Protein AF-A0A7V0MYC6-F1 (afdb_monomer)

Secondary structure (DSSP, 8-state):
-EEEETTEESSSPPPTT-BHHHHHHHHHHHHHHTTEEEEEEEETTEEGGGS-HHHHTTSBGGG-SEEEEEEEEHHHHHHHHHHHHHHHHHHHHHHHHHHHHHHHTT-HHHHHHHHHHHH-

Foldseek 3Di:
DWEAEQNDTDPDDFDQADFQQVVVVVVQVVQVVVQKHWPFKDFPNHTPVVDPCVVRRRDTPNVGDYMYTYIDRPVVVVVVVVVVVVVCPVVVVVLVVVLVVCVVVVNNVVSVVSVVVVVD

Nearest PDB structures (foldseek):
  4g11-assembly1_A  TM=5.047E-01  e=1.257E+00  Homo sapiens
  1v6e-assembly1_A  TM=5.027E-01  e=1.869E+00  Mus musculus
  7b7j-assembly1_A  TM=3.152E-01  e=2.107E-01  Mycobacterium xenopi

pLDDT: mean 89.26, std 6.23, range [66.06, 96.94]

InterPro domains:
  IPR059601 TP0873-like, N-terminal domain [PF27299] (1-72)

Solvent-accessible surface area (backbone atoms only — not comparable to full-atom values): 6691 Å² total; per-residue (Å²): 86,48,39,29,51,76,86,42,67,71,83,58,83,74,58,68,84,40,28,40,48,57,51,50,54,53,48,51,52,56,38,45,78,69,57,32,43,82,77,46,50,26,51,74,85,38,52,52,88,80,47,64,59,85,70,54,31,75,35,46,35,59,81,42,68,38,40,40,38,35,66,44,44,60,66,58,53,53,48,53,53,51,52,52,50,61,62,47,49,60,54,52,51,54,55,50,51,54,34,51,52,29,43,77,72,67,40,51,71,60,20,52,58,51,50,51,67,74,76,108

Mean predicted aligned error: 8.17 Å

Sequence (120 aa):
MKIVIDGFEDLVIAEEDETLRQLLVQLDKWIRENNRIIVQIKLEGRSLSELDEKVVFDRKVGEFKTLELFTANLWQWAIDSLEEIKVYLPEIAKKMEQVSLLIQQGDSKKAFSLLDRYIG

Structure (mmCIF, N/CA/C/O backbone):
data_AF-A0A7V0MYC6-F1
#
_entry.id   AF-A0A7V0MYC6-F1
#
loop_
_atom_site.group_PDB
_atom_site.id
_atom_site.type_symbol
_atom_site.label_atom_id
_atom_site.label_alt_id
_atom_site.label_comp_id
_atom_site.label_asym_id
_atom_site.label_entity_id
_atom_site.label_seq_id
_atom_site.pdbx_PDB_ins_code
_atom_site.Cartn_x
_atom_site.Cartn_y
_atom_site.Cartn_z
_atom_site.occupancy
_atom_site.B_iso_or_equiv
_atom_site.auth_seq_id
_atom_site.auth_comp_id
_atom_site.auth_asym_id
_atom_site.auth_atom_id
_atom_site.pdbx_PDB_model_num
ATOM 1 N N . MET A 1 1 ? -18.419 -0.243 17.781 1.00 87.38 1 MET A N 1
ATOM 2 C CA . MET A 1 1 ? -18.052 0.077 16.383 1.00 87.38 1 MET A CA 1
ATOM 3 C C . MET A 1 1 ? -17.544 -1.180 15.693 1.00 87.38 1 MET A C 1
ATOM 5 O O . MET A 1 1 ? -16.881 -1.967 16.351 1.00 87.38 1 MET A O 1
ATOM 9 N N . LYS A 1 2 ? -17.831 -1.369 14.401 1.00 88.44 2 LYS A N 1
ATOM 10 C CA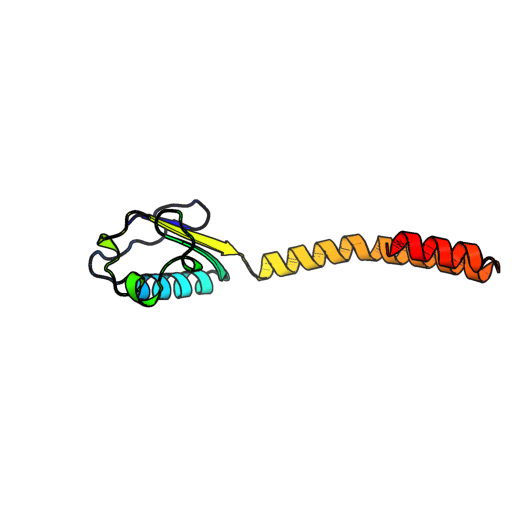 . LYS A 1 2 ? -17.280 -2.460 13.583 1.00 88.44 2 LYS A CA 1
ATOM 11 C C . LYS A 1 2 ? -15.944 -2.044 12.959 1.00 88.44 2 LYS A C 1
ATOM 13 O O . LYS A 1 2 ? -15.896 -1.003 12.304 1.00 88.44 2 LYS A O 1
ATOM 18 N N . ILE A 1 3 ? -14.895 -2.845 13.142 1.00 90.19 3 ILE A N 1
ATOM 19 C CA . ILE A 1 3 ? -13.573 -2.622 12.536 1.00 90.19 3 ILE A CA 1
ATOM 20 C C . ILE A 1 3 ? -13.364 -3.647 11.423 1.00 90.19 3 ILE A C 1
ATOM 22 O O . ILE A 1 3 ? -13.503 -4.848 11.647 1.00 90.19 3 ILE A O 1
ATOM 26 N N . VAL A 1 4 ? -13.037 -3.163 10.228 1.00 90.50 4 VAL A N 1
ATOM 27 C CA . VAL A 1 4 ? -12.769 -3.984 9.044 1.00 90.50 4 VAL A CA 1
ATOM 28 C C . VAL A 1 4 ? -11.343 -3.717 8.582 1.00 90.50 4 VAL A C 1
ATOM 30 O O . VAL A 1 4 ? -11.000 -2.570 8.314 1.00 90.50 4 VAL A O 1
ATOM 33 N N . ILE A 1 5 ? -10.511 -4.749 8.468 1.00 90.94 5 ILE A N 1
ATOM 34 C CA . ILE A 1 5 ? -9.135 -4.640 7.963 1.00 90.94 5 ILE A CA 1
ATOM 35 C C . ILE A 1 5 ? -9.025 -5.509 6.713 1.00 90.94 5 ILE A C 1
ATOM 37 O O . ILE A 1 5 ? -9.204 -6.721 6.785 1.00 90.94 5 ILE A O 1
ATOM 41 N N . ASP A 1 6 ? -8.775 -4.894 5.556 1.00 89.50 6 ASP A N 1
ATOM 42 C CA . ASP A 1 6 ? -8.671 -5.575 4.252 1.00 89.50 6 ASP A CA 1
ATOM 43 C C . ASP A 1 6 ? -9.872 -6.479 3.911 1.00 89.50 6 ASP A C 1
ATOM 45 O O . ASP A 1 6 ? -9.730 -7.530 3.287 1.00 89.50 6 ASP A O 1
ATOM 49 N N . GLY A 1 7 ? -11.070 -6.077 4.344 1.00 86.56 7 GLY A N 1
ATOM 50 C CA . GLY A 1 7 ? -12.310 -6.835 4.152 1.00 86.56 7 GLY A CA 1
ATOM 51 C C . GLY A 1 7 ? -12.586 -7.908 5.212 1.00 86.56 7 GLY A C 1
ATOM 52 O O . GLY A 1 7 ? -13.648 -8.523 5.170 1.00 86.56 7 GLY A O 1
ATOM 53 N N . PHE A 1 8 ? -11.683 -8.114 6.175 1.00 85.94 8 PHE A N 1
ATOM 54 C CA . PHE A 1 8 ? -11.895 -9.010 7.311 1.00 85.94 8 PHE A CA 1
ATOM 55 C C . PHE A 1 8 ? -12.431 -8.247 8.521 1.00 85.94 8 PHE A C 1
ATOM 57 O O . PHE A 1 8 ? -11.908 -7.197 8.894 1.00 85.94 8 PHE A O 1
ATOM 64 N N . GLU A 1 9 ? -13.478 -8.787 9.132 1.00 84.50 9 GLU A N 1
ATOM 65 C CA . GLU A 1 9 ? -14.176 -8.188 10.271 1.00 84.50 9 GLU A CA 1
ATOM 66 C C . GLU A 1 9 ? -13.638 -8.738 11.600 1.00 84.50 9 GLU A C 1
ATOM 68 O O . GLU A 1 9 ? -13.078 -9.833 11.642 1.00 84.50 9 GLU A O 1
ATOM 73 N N . ASP A 1 10 ? -13.820 -7.973 12.680 1.00 69.00 10 ASP A N 1
ATOM 74 C CA . ASP A 1 10 ? -13.628 -8.405 14.076 1.00 69.00 10 ASP A CA 1
ATOM 75 C C . ASP A 1 10 ? -12.212 -8.885 14.449 1.00 69.00 10 ASP A C 1
ATOM 77 O O . ASP A 1 10 ? -12.012 -9.588 15.439 1.00 69.00 10 ASP A O 1
ATOM 81 N N . LEU A 1 11 ? -11.194 -8.463 13.693 1.00 70.88 11 LEU A N 1
ATOM 82 C CA . LEU A 1 11 ? -9.788 -8.736 14.021 1.00 70.88 11 LEU A CA 1
ATOM 83 C C . LEU A 1 11 ? -9.300 -7.958 15.253 1.00 70.88 11 LEU A C 1
ATOM 85 O O . LEU A 1 11 ? -8.362 -8.384 15.923 1.00 70.88 11 LEU A O 1
ATOM 89 N N . VAL A 1 12 ? -9.935 -6.821 15.544 1.00 75.88 12 VAL A N 1
ATOM 90 C CA . VAL A 1 12 ? -9.665 -5.968 16.705 1.00 75.88 12 VAL A CA 1
ATOM 91 C C . VAL A 1 12 ? -11.004 -5.497 17.263 1.00 75.88 12 VAL A C 1
ATOM 93 O O . VAL A 1 12 ? -11.879 -5.079 16.505 1.00 75.88 12 VAL A O 1
ATOM 96 N N . ILE A 1 13 ? -11.165 -5.578 18.583 1.00 78.25 13 ILE A N 1
ATOM 97 C CA . ILE A 1 13 ? -12.373 -5.142 19.289 1.00 78.25 13 ILE A CA 1
ATOM 98 C C . ILE A 1 13 ? -12.072 -3.792 19.933 1.00 78.25 13 ILE A C 1
ATOM 100 O O . ILE A 1 13 ? -11.100 -3.674 20.672 1.00 78.25 13 ILE A O 1
ATOM 104 N N . ALA A 1 14 ? -12.910 -2.799 19.642 1.00 78.81 14 ALA A N 1
ATOM 105 C CA . ALA A 1 14 ? -12.820 -1.484 20.261 1.00 78.81 14 ALA A CA 1
ATOM 106 C C . ALA A 1 14 ? -13.475 -1.486 21.650 1.00 78.81 14 ALA A C 1
ATOM 108 O O . ALA A 1 14 ? -14.569 -2.036 21.813 1.00 78.81 14 ALA A O 1
ATOM 109 N N . GLU A 1 15 ? -12.854 -0.833 22.627 1.00 81.88 15 GLU A N 1
ATOM 110 C CA . GLU A 1 15 ? -13.460 -0.603 23.944 1.00 81.88 15 GLU A CA 1
ATOM 111 C C . GLU A 1 15 ? -14.468 0.557 23.862 1.00 81.88 15 GLU A C 1
ATOM 113 O O . GLU A 1 15 ? -14.189 1.584 23.253 1.00 81.88 15 GLU A O 1
ATOM 118 N N . GLU A 1 16 ? -15.657 0.437 24.467 1.00 72.56 16 GLU A N 1
ATOM 119 C CA . GLU A 1 16 ? -16.743 1.424 24.272 1.00 72.56 16 GLU A CA 1
ATOM 120 C C . GLU A 1 16 ? -16.377 2.863 24.680 1.00 72.56 16 GLU A C 1
ATOM 122 O O . GLU A 1 16 ? -16.905 3.825 24.112 1.00 72.56 16 GLU A O 1
ATOM 127 N N . ASP A 1 17 ? -15.462 3.013 25.638 1.00 83.19 17 ASP A N 1
ATOM 128 C CA . ASP A 1 17 ? -15.054 4.304 26.190 1.00 83.19 17 ASP A CA 1
ATOM 129 C C . ASP A 1 17 ? -13.808 4.910 25.541 1.00 83.19 17 ASP A C 1
ATOM 131 O O . ASP A 1 17 ? -13.466 6.057 25.849 1.00 83.19 17 ASP A O 1
ATOM 135 N N . GLU A 1 18 ? -13.137 4.190 24.641 1.00 89.88 18 GLU A N 1
ATOM 136 C CA . GLU A 1 18 ? -11.938 4.718 24.002 1.00 89.88 18 GLU A CA 1
ATOM 137 C C . GLU A 1 18 ? -12.275 5.757 22.922 1.00 89.88 18 GLU A C 1
ATOM 139 O O . GLU A 1 18 ? -13.338 5.764 22.290 1.00 89.88 18 GLU A O 1
ATOM 144 N N . THR A 1 19 ? -11.343 6.677 22.706 1.00 92.62 19 THR A N 1
ATOM 145 C CA . THR A 1 19 ? -11.421 7.655 21.617 1.00 92.62 19 THR A CA 1
ATOM 146 C C . THR A 1 19 ? -10.931 7.049 20.310 1.00 92.62 19 THR A C 1
ATOM 148 O O . THR A 1 19 ? -10.077 6.158 20.305 1.00 92.62 19 THR A O 1
ATOM 151 N N . LEU A 1 20 ? -11.399 7.582 19.178 1.00 91.25 20 LEU A N 1
ATOM 152 C CA . LEU A 1 20 ? -10.910 7.152 17.866 1.00 91.25 20 LEU A CA 1
ATOM 153 C C . LEU A 1 20 ? -9.380 7.270 17.768 1.00 91.25 20 LEU A C 1
ATOM 155 O O . LEU A 1 20 ? -8.729 6.382 17.225 1.00 91.25 20 LEU A O 1
ATOM 159 N N . ARG A 1 21 ? -8.788 8.320 18.350 1.00 91.06 21 ARG A N 1
ATOM 160 C CA . ARG A 1 21 ? -7.331 8.493 18.425 1.00 91.06 21 ARG A CA 1
ATOM 161 C C . ARG A 1 21 ? -6.635 7.313 19.101 1.00 91.06 21 ARG A C 1
ATOM 163 O O . ARG A 1 21 ? -5.627 6.834 18.587 1.00 91.06 21 ARG A O 1
ATOM 170 N N . GLN A 1 22 ? -7.134 6.878 20.257 1.00 91.38 22 GLN A N 1
ATOM 171 C CA . GLN A 1 22 ? -6.539 5.774 21.015 1.00 91.38 22 GLN A CA 1
ATOM 172 C C . GLN A 1 22 ? -6.616 4.471 20.226 1.00 91.38 22 GLN A C 1
ATOM 174 O O . GLN A 1 22 ? -5.599 3.790 20.085 1.00 91.38 22 GLN A O 1
ATOM 179 N N . LEU A 1 23 ? -7.776 4.193 19.633 1.00 91.75 23 LEU A N 1
ATOM 180 C CA . LEU A 1 23 ? -7.959 3.023 18.790 1.00 91.75 23 LEU A CA 1
ATOM 181 C C . LEU A 1 23 ? -7.012 3.035 17.581 1.00 91.75 23 LEU A C 1
ATOM 183 O O . LEU A 1 23 ? -6.375 2.028 17.284 1.00 91.75 23 LEU A O 1
ATOM 187 N N . LEU A 1 24 ? -6.867 4.172 16.894 1.00 91.00 24 LEU A N 1
ATOM 188 C CA . LEU A 1 24 ? -5.962 4.288 15.745 1.00 91.00 24 LEU A CA 1
ATOM 189 C C . LEU A 1 24 ? -4.500 4.019 16.122 1.00 91.00 24 LEU A C 1
ATOM 191 O O . LEU A 1 24 ? -3.781 3.388 15.352 1.00 91.00 24 LEU A O 1
ATOM 195 N N . VAL A 1 25 ? -4.064 4.441 17.312 1.00 90.94 25 VAL A N 1
ATOM 196 C CA . VAL A 1 25 ? -2.717 4.135 17.823 1.00 90.94 25 VAL A CA 1
ATOM 197 C C . VAL A 1 25 ? -2.553 2.637 18.103 1.00 90.94 25 VAL A C 1
ATOM 199 O O . VAL A 1 25 ? -1.513 2.065 17.775 1.00 90.94 25 VAL A O 1
ATOM 202 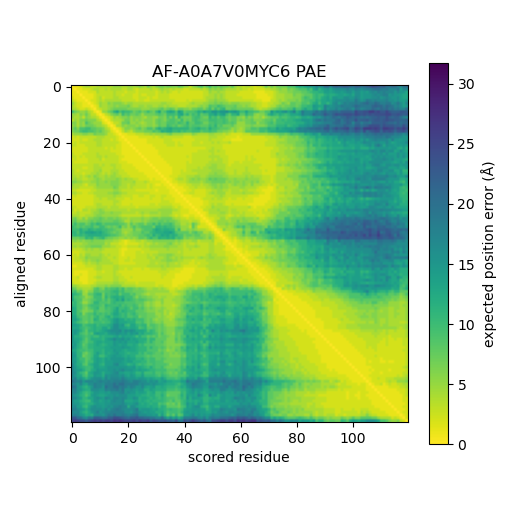N N . GLN A 1 26 ? -3.565 1.983 18.679 1.00 90.12 26 GLN A N 1
ATOM 203 C CA . GLN A 1 26 ? -3.539 0.533 18.904 1.00 90.12 26 GLN A CA 1
ATOM 204 C C . GLN A 1 26 ? -3.497 -0.243 17.581 1.00 90.12 26 GLN A C 1
ATOM 206 O O . GLN A 1 26 ? -2.700 -1.172 17.434 1.00 90.12 26 GLN A O 1
ATOM 211 N N . LEU A 1 27 ? -4.308 0.174 16.605 1.00 91.06 27 LEU A N 1
ATOM 212 C CA . LEU A 1 27 ? -4.343 -0.416 15.271 1.00 91.06 27 LEU A CA 1
ATOM 213 C C . LEU A 1 27 ? -3.013 -0.231 14.538 1.00 91.06 27 LEU A C 1
ATOM 215 O O . LEU A 1 27 ? -2.506 -1.198 13.981 1.00 91.06 27 LEU A O 1
ATOM 219 N N . ASP A 1 28 ? -2.406 0.960 14.578 1.00 89.94 28 ASP A N 1
ATOM 220 C CA . ASP A 1 28 ? -1.085 1.192 13.975 1.00 89.94 28 ASP A CA 1
ATOM 221 C C . ASP A 1 28 ? -0.027 0.261 14.582 1.00 89.94 28 ASP A C 1
ATOM 223 O O . ASP A 1 28 ? 0.743 -0.363 13.849 1.00 89.94 28 ASP A O 1
ATOM 227 N N . LYS A 1 29 ? -0.036 0.080 15.910 1.00 90.19 29 LYS A N 1
ATOM 228 C CA . LYS A 1 29 ? 0.872 -0.853 16.584 1.00 90.19 29 LYS A CA 1
ATOM 229 C C . LYS A 1 29 ? 0.664 -2.294 16.108 1.00 90.19 29 LYS A C 1
ATOM 231 O O . LYS A 1 29 ? 1.628 -2.932 15.688 1.00 90.19 29 LYS A O 1
ATOM 236 N N . TRP A 1 30 ? -0.575 -2.786 16.128 1.00 89.19 30 TRP A N 1
ATOM 237 C CA . TRP A 1 30 ? -0.896 -4.151 15.699 1.00 89.19 30 TRP A CA 1
ATOM 238 C C . TRP A 1 30 ? -0.534 -4.389 14.223 1.00 89.19 30 TRP A C 1
ATOM 240 O O . TRP A 1 30 ? 0.050 -5.414 13.872 1.00 89.19 30 TRP A O 1
ATOM 250 N N . ILE A 1 31 ? -0.809 -3.419 13.348 1.00 89.81 31 ILE A N 1
ATOM 251 C CA . ILE A 1 31 ? -0.504 -3.498 11.912 1.00 89.81 31 ILE A CA 1
ATOM 252 C C . ILE A 1 31 ? 1.011 -3.547 11.674 1.00 89.81 31 ILE A C 1
ATOM 254 O O . ILE A 1 31 ? 1.484 -4.371 10.884 1.00 89.81 31 ILE A O 1
ATOM 258 N N . ARG A 1 32 ? 1.790 -2.730 12.394 1.00 87.06 32 ARG A N 1
ATOM 259 C CA . ARG A 1 32 ? 3.259 -2.743 12.318 1.00 87.06 32 ARG A CA 1
ATOM 260 C C . ARG A 1 32 ? 3.865 -4.045 12.827 1.00 87.06 32 ARG A C 1
ATOM 262 O O . ARG A 1 32 ? 4.787 -4.554 12.196 1.00 87.06 32 ARG A O 1
ATOM 269 N N . GLU A 1 33 ? 3.342 -4.604 13.919 1.00 88.25 33 GLU A N 1
ATOM 270 C CA . GLU A 1 33 ? 3.772 -5.911 14.448 1.00 88.25 33 GLU A CA 1
ATOM 271 C C . GLU A 1 33 ? 3.564 -7.045 13.428 1.00 88.25 33 GLU A C 1
ATOM 273 O O . GLU A 1 33 ? 4.313 -8.020 13.420 1.00 88.25 33 GLU A O 1
ATOM 278 N N . ASN A 1 34 ? 2.614 -6.879 12.504 1.00 84.88 34 ASN A N 1
ATOM 279 C CA . ASN A 1 34 ? 2.355 -7.801 11.400 1.00 84.88 34 ASN A CA 1
ATOM 280 C C . ASN A 1 34 ? 3.106 -7.448 10.095 1.00 84.88 34 ASN A C 1
ATOM 282 O O . ASN A 1 34 ? 2.799 -8.011 9.045 1.00 84.88 34 ASN A O 1
ATOM 286 N N . ASN A 1 35 ? 4.101 -6.548 10.133 1.00 84.62 35 ASN A N 1
ATOM 287 C CA . ASN A 1 35 ? 4.872 -6.067 8.970 1.00 84.62 35 ASN A CA 1
ATOM 288 C C . ASN A 1 35 ? 4.016 -5.437 7.857 1.00 84.62 35 ASN A C 1
ATOM 290 O O . ASN A 1 35 ? 4.318 -5.554 6.664 1.00 84.62 35 ASN A O 1
ATOM 294 N N . ARG A 1 36 ? 2.938 -4.757 8.243 1.00 88.88 36 ARG A N 1
ATOM 295 C CA . ARG A 1 36 ? 2.043 -4.051 7.325 1.00 88.88 36 ARG A CA 1
ATOM 296 C C . ARG A 1 36 ? 2.068 -2.553 7.616 1.00 88.88 36 ARG A C 1
ATOM 298 O O . ARG A 1 36 ? 2.558 -2.112 8.655 1.00 88.88 36 ARG A O 1
ATOM 305 N N . ILE A 1 37 ? 1.552 -1.765 6.682 1.00 88.00 37 ILE A N 1
ATOM 306 C CA . ILE A 1 37 ? 1.314 -0.328 6.841 1.00 88.00 37 ILE A CA 1
ATOM 307 C C . ILE A 1 37 ? -0.122 0.006 6.474 1.00 88.00 37 ILE A C 1
ATOM 309 O O . ILE A 1 37 ? -0.686 -0.616 5.576 1.00 88.00 37 ILE A O 1
ATOM 313 N N . ILE A 1 38 ? -0.704 1.002 7.137 1.00 89.50 38 ILE A N 1
ATOM 314 C CA . ILE A 1 38 ? -2.006 1.547 6.755 1.00 89.50 38 ILE A CA 1
ATOM 315 C C . ILE A 1 38 ? -1.816 2.435 5.522 1.00 89.50 38 ILE A C 1
ATOM 317 O O . ILE A 1 38 ? -1.044 3.390 5.555 1.00 89.50 38 ILE A O 1
ATOM 321 N N . VAL A 1 39 ? -2.529 2.126 4.444 1.00 90.25 39 VAL A N 1
ATOM 322 C CA . VAL A 1 39 ? -2.532 2.904 3.195 1.00 90.25 39 VAL A CA 1
ATOM 323 C C . VAL A 1 39 ? -3.737 3.837 3.149 1.00 90.25 39 VAL A C 1
ATOM 325 O O . VAL A 1 39 ? -3.641 4.962 2.666 1.00 90.25 39 VAL A O 1
ATOM 328 N N . GLN A 1 40 ? -4.878 3.383 3.669 1.00 91.00 40 GLN A N 1
ATOM 329 C CA . GLN A 1 40 ? -6.100 4.173 3.712 1.00 91.00 40 GLN A CA 1
ATOM 330 C C . GLN A 1 40 ? -6.926 3.817 4.945 1.00 91.00 40 GLN A C 1
ATOM 332 O O . GLN A 1 40 ? -7.013 2.653 5.335 1.00 91.00 40 GLN A O 1
ATOM 337 N N . ILE A 1 41 ? -7.566 4.831 5.524 1.00 92.56 41 ILE A N 1
ATOM 338 C CA . ILE A 1 41 ? -8.545 4.681 6.599 1.00 92.56 41 ILE A CA 1
ATOM 339 C C . ILE A 1 41 ? -9.840 5.330 6.131 1.00 92.56 41 ILE A C 1
ATOM 341 O O . ILE A 1 41 ? -9.828 6.482 5.684 1.00 92.56 41 ILE A O 1
ATOM 345 N N . LYS A 1 42 ? -10.951 4.605 6.249 1.00 93.50 42 LYS A N 1
ATOM 346 C CA . LYS A 1 42 ? -12.289 5.144 6.028 1.00 93.50 42 LYS A CA 1
ATOM 347 C C . LYS A 1 42 ? -13.121 5.037 7.292 1.00 93.50 42 LYS A C 1
ATOM 349 O O . LYS A 1 42 ? -13.197 3.978 7.905 1.00 93.50 42 LYS A O 1
ATOM 354 N N . LEU A 1 43 ? -13.775 6.129 7.656 1.00 93.06 43 LEU A N 1
ATOM 355 C CA . LEU A 1 43 ? -14.737 6.176 8.746 1.00 93.06 43 LEU A CA 1
ATOM 356 C C . LEU A 1 43 ? -16.120 6.394 8.139 1.00 93.06 43 LEU A C 1
ATOM 358 O O . LEU A 1 43 ? -16.339 7.370 7.422 1.00 93.06 43 LEU A O 1
ATOM 362 N N . GLU A 1 44 ? -17.031 5.450 8.369 1.00 91.75 44 GLU A N 1
ATOM 363 C CA . GLU A 1 44 ? -18.382 5.455 7.787 1.00 91.75 44 GLU A CA 1
ATOM 364 C C . GLU A 1 44 ? -18.383 5.650 6.253 1.00 91.75 44 GLU A C 1
ATOM 366 O O . GLU A 1 44 ? -19.213 6.362 5.685 1.00 91.75 44 GLU A O 1
ATOM 371 N N . GLY A 1 45 ? -17.413 5.024 5.576 1.00 90.00 45 GLY A N 1
ATOM 372 C CA . GLY A 1 45 ? -17.247 5.067 4.122 1.00 90.00 45 GLY A CA 1
ATOM 373 C C . GLY A 1 45 ? -16.543 6.315 3.569 1.00 90.00 45 GLY A C 1
ATOM 374 O O . GLY A 1 45 ? -16.302 6.371 2.363 1.00 90.00 45 GLY A O 1
ATOM 375 N N . ARG A 1 46 ? -16.176 7.296 4.406 1.00 90.31 46 ARG A N 1
ATOM 376 C CA . ARG A 1 46 ? -15.444 8.512 3.992 1.00 90.31 46 ARG A CA 1
ATOM 377 C C . ARG A 1 46 ? -13.975 8.433 4.362 1.00 90.31 46 ARG A C 1
ATOM 379 O O . ARG A 1 46 ? -13.648 7.901 5.420 1.00 90.31 46 ARG A O 1
ATOM 386 N N . SER A 1 47 ? -13.095 8.979 3.522 1.00 88.81 47 SER A N 1
ATOM 387 C CA . SER A 1 47 ? -11.663 8.998 3.839 1.00 88.81 47 SER A CA 1
ATOM 388 C C . SER A 1 47 ? -11.416 9.865 5.069 1.00 88.81 47 SER A C 1
ATOM 390 O O . SER A 1 47 ? -11.969 10.957 5.181 1.00 88.81 47 SER A O 1
ATOM 392 N N . LEU A 1 48 ? -10.556 9.413 5.982 1.00 84.81 48 LEU A N 1
ATOM 393 C CA . LEU A 1 48 ? -10.226 10.182 7.187 1.00 84.81 48 LEU A CA 1
ATOM 394 C C . LEU A 1 48 ? -9.649 11.570 6.848 1.00 84.81 48 LEU A C 1
ATOM 396 O O . LEU A 1 48 ? -9.934 12.537 7.543 1.00 84.81 48 LEU A O 1
ATOM 400 N N . SER A 1 49 ? -8.920 11.673 5.732 1.00 80.19 49 SER A N 1
ATOM 401 C CA . SER A 1 49 ? -8.361 12.923 5.194 1.00 80.19 49 SER A CA 1
ATOM 402 C C . SER A 1 49 ? -9.413 13.955 4.769 1.00 80.19 49 SER A C 1
ATOM 404 O O . SER A 1 49 ? -9.090 15.123 4.580 1.00 80.19 49 SER A O 1
ATOM 406 N N . GLU A 1 50 ? -10.654 13.523 4.540 1.00 79.94 50 GLU A N 1
ATOM 407 C CA . GLU A 1 50 ? -11.783 14.387 4.166 1.00 79.94 50 GLU A CA 1
ATOM 408 C C . GLU A 1 50 ? -12.552 14.888 5.397 1.00 79.94 50 GLU A C 1
ATOM 410 O O . GLU A 1 50 ? -13.454 15.719 5.276 1.00 79.94 50 GLU A O 1
ATOM 415 N N . LEU A 1 51 ? -12.228 14.362 6.578 1.00 80.69 51 LEU A N 1
ATOM 416 C CA . LEU A 1 51 ? -12.858 14.710 7.840 1.00 80.69 51 LEU A CA 1
ATOM 417 C C . LEU A 1 51 ? -11.995 15.721 8.599 1.00 80.69 51 LEU A C 1
ATOM 419 O O . LEU A 1 51 ? -10.772 15.737 8.484 1.00 80.69 51 LEU A O 1
ATOM 423 N N . ASP A 1 52 ? -12.634 16.560 9.415 1.00 78.44 52 ASP A N 1
ATOM 424 C CA . ASP A 1 52 ? -11.905 17.440 10.329 1.00 78.44 52 ASP A CA 1
ATOM 425 C C . ASP A 1 52 ? -11.294 16.600 11.460 1.00 78.44 52 ASP A C 1
ATOM 427 O O . ASP A 1 52 ? -11.958 16.252 12.441 1.00 78.44 52 ASP A O 1
ATOM 431 N N . GLU A 1 53 ? -10.019 16.243 11.300 1.00 76.31 53 GLU A N 1
ATOM 432 C CA . GLU A 1 53 ? -9.274 15.381 12.221 1.00 76.31 53 GLU A CA 1
ATOM 433 C C . GLU A 1 53 ? -9.360 15.853 13.678 1.00 76.31 53 GLU A C 1
ATOM 435 O O . GLU A 1 53 ? -9.473 15.033 14.591 1.00 76.31 53 GLU A O 1
ATOM 440 N N . LYS A 1 54 ? -9.366 17.174 13.913 1.00 74.50 54 LYS A N 1
ATOM 441 C CA . LYS A 1 54 ? -9.425 17.741 15.271 1.00 74.50 54 LYS A CA 1
ATOM 442 C C . LYS A 1 54 ? -10.762 17.483 15.950 1.00 74.50 54 LYS A C 1
ATOM 444 O O . LYS A 1 54 ? -10.815 17.390 17.169 1.00 74.50 54 LYS A O 1
ATOM 449 N N . VAL A 1 55 ? -11.831 17.383 15.170 1.00 79.94 55 VAL A N 1
ATOM 450 C CA . VAL A 1 55 ? -13.187 17.168 15.681 1.00 79.94 55 VAL A CA 1
ATOM 451 C C . VAL A 1 55 ? -13.492 15.680 15.810 1.00 79.94 55 VAL A C 1
ATOM 453 O O . VAL A 1 55 ? -14.238 15.280 16.697 1.00 79.94 55 VAL A O 1
ATOM 456 N N . VAL A 1 56 ? -12.932 14.845 14.934 1.00 87.56 56 VAL A N 1
ATOM 457 C CA . VAL A 1 56 ? -13.295 13.425 14.849 1.00 87.56 56 VAL A CA 1
ATOM 458 C C . VAL A 1 56 ? -12.448 12.544 15.770 1.00 87.56 56 VAL A C 1
ATOM 460 O O . VAL A 1 56 ? -12.970 11.580 16.324 1.00 87.56 56 VAL A O 1
ATOM 463 N N . PHE A 1 57 ? -11.169 12.865 15.983 1.00 88.31 57 PHE A N 1
ATOM 464 C CA . PHE A 1 57 ? -10.246 11.965 16.693 1.00 88.31 57 PHE A CA 1
ATOM 465 C C . PHE A 1 57 ? -10.520 11.845 18.191 1.00 88.31 57 PHE A C 1
ATOM 467 O O . PHE A 1 57 ? -10.249 10.797 18.775 1.00 88.31 57 PHE A O 1
ATOM 474 N N . ASP A 1 58 ? -11.076 12.890 18.798 1.00 90.06 58 ASP A N 1
ATOM 475 C CA . ASP A 1 58 ? -11.318 12.930 20.240 1.00 90.06 58 ASP A CA 1
ATOM 476 C C . ASP A 1 58 ? -12.740 12.449 20.608 1.00 90.06 58 ASP A C 1
ATOM 478 O O . ASP A 1 58 ? -13.093 12.385 21.785 1.00 90.06 58 ASP A O 1
ATOM 482 N N . ARG A 1 59 ? -13.557 12.068 19.612 1.00 90.62 59 ARG A N 1
ATOM 483 C CA . ARG A 1 59 ? -14.876 11.448 19.820 1.00 90.62 59 ARG A CA 1
ATOM 484 C C . ARG A 1 59 ? -14.735 9.982 20.215 1.00 90.62 59 ARG A C 1
ATOM 486 O O . ARG A 1 59 ? -13.769 9.313 19.830 1.00 90.62 59 ARG A O 1
ATOM 493 N N . LYS A 1 60 ? -15.717 9.473 20.963 1.00 91.88 60 LYS A N 1
ATOM 494 C CA . LYS A 1 60 ? -15.727 8.070 21.386 1.00 91.88 60 LYS A CA 1
ATOM 495 C C . LYS A 1 60 ? -15.979 7.153 20.197 1.00 91.88 60 LYS A C 1
ATOM 497 O O . LYS A 1 60 ? -16.824 7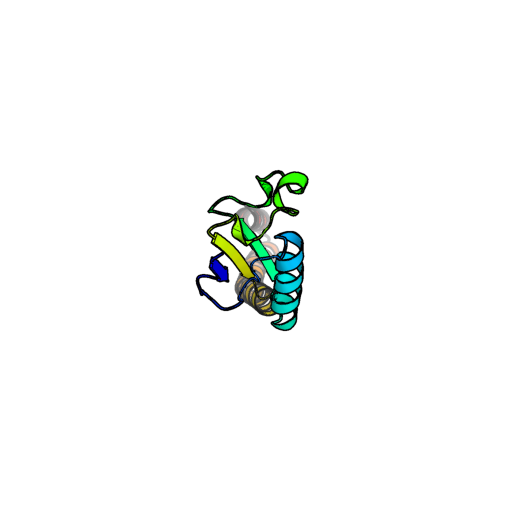.443 19.351 1.00 91.88 60 LYS A O 1
ATOM 502 N N . VAL A 1 61 ? -15.310 6.003 20.168 1.00 90.81 61 VAL A N 1
ATOM 503 C CA . VAL A 1 61 ? -15.508 4.993 19.116 1.00 90.81 61 VAL A CA 1
ATOM 504 C C . VAL A 1 61 ? -16.951 4.490 19.061 1.00 90.81 61 VAL A C 1
ATOM 506 O O . VAL A 1 61 ? -17.448 4.178 17.982 1.00 90.81 61 VAL A O 1
ATOM 509 N N . GLY A 1 62 ? -17.658 4.465 20.198 1.00 87.75 62 GLY A N 1
ATOM 510 C CA . GLY A 1 62 ? -19.071 4.084 20.277 1.00 87.75 62 GLY A CA 1
ATOM 511 C C . GLY A 1 62 ? -20.017 4.985 19.472 1.00 87.75 62 GLY A C 1
ATOM 512 O O . GLY A 1 62 ? -21.116 4.561 19.126 1.00 87.75 62 GLY A O 1
ATOM 513 N N . GLU A 1 63 ? -19.592 6.201 19.122 1.00 89.81 63 GLU A N 1
ATOM 514 C CA . GLU A 1 63 ? -20.380 7.131 18.305 1.00 89.81 63 GLU A CA 1
ATOM 515 C C . GLU A 1 63 ? -20.343 6.800 16.806 1.00 89.81 63 GLU A C 1
ATOM 517 O O . GLU A 1 63 ? -21.130 7.358 16.039 1.00 89.81 63 GLU A O 1
ATOM 522 N N . PHE A 1 64 ? -19.448 5.903 16.383 1.00 89.94 64 PHE A N 1
ATOM 523 C CA . PHE A 1 64 ? -19.251 5.537 14.986 1.00 89.94 64 PHE A CA 1
ATOM 524 C C . PHE A 1 64 ? -19.701 4.104 14.712 1.00 89.94 64 PHE A C 1
ATOM 526 O O . PHE A 1 64 ? -19.528 3.186 15.522 1.00 89.94 64 PHE A O 1
ATOM 533 N N . LYS A 1 65 ? -20.249 3.884 13.514 1.00 90.56 65 LYS A N 1
ATOM 534 C CA . LYS A 1 65 ? -20.700 2.547 13.110 1.00 90.56 65 LYS A CA 1
ATOM 535 C C . LYS A 1 65 ? -19.564 1.678 12.595 1.00 90.56 65 LYS A C 1
ATOM 537 O O . LYS A 1 65 ? -19.473 0.512 12.984 1.00 90.56 65 LYS A O 1
ATOM 542 N N . THR A 1 66 ? -18.714 2.225 11.727 1.00 91.19 66 THR A N 1
ATOM 543 C CA . THR A 1 66 ? -17.739 1.429 10.971 1.00 91.19 66 THR A CA 1
ATOM 544 C C . THR A 1 66 ? -16.439 2.185 10.736 1.00 91.19 66 THR A C 1
ATOM 546 O O . THR A 1 66 ? -16.461 3.340 10.308 1.00 91.19 66 THR A O 1
ATOM 549 N N . LEU A 1 67 ? -15.325 1.492 10.963 1.00 92.75 67 LEU A N 1
ATOM 550 C CA . LEU A 1 67 ? -13.972 1.900 10.611 1.00 92.75 67 LEU A CA 1
ATOM 551 C C . LEU A 1 67 ? -13.373 0.840 9.680 1.00 92.75 67 LEU A C 1
ATOM 553 O O . LEU A 1 67 ? -13.306 -0.332 10.041 1.00 92.75 67 LEU A O 1
ATOM 557 N N . GLU A 1 68 ? -12.938 1.249 8.495 1.00 93.69 68 GLU A N 1
ATOM 558 C CA . GLU A 1 68 ? -12.294 0.383 7.508 1.00 93.69 68 GLU A CA 1
ATOM 559 C C . GLU A 1 68 ? -10.829 0.794 7.345 1.00 93.69 68 GLU A C 1
ATOM 561 O O . GLU A 1 68 ? -10.524 1.968 7.122 1.00 93.69 68 GLU A O 1
ATOM 566 N N . LEU A 1 69 ? -9.920 -0.170 7.434 1.00 93.12 69 LEU A N 1
ATOM 567 C CA . LEU A 1 69 ? -8.492 0.007 7.218 1.00 93.12 69 LEU A CA 1
ATOM 568 C C . LEU A 1 69 ? -8.053 -0.832 6.025 1.00 93.12 69 LEU A C 1
ATOM 570 O O . LEU A 1 69 ? -8.352 -2.022 5.931 1.00 93.12 69 LEU A O 1
ATOM 574 N N . PHE A 1 70 ? -7.298 -0.202 5.137 1.00 91.31 70 PHE A N 1
ATOM 575 C CA . PHE A 1 70 ? -6.654 -0.852 4.006 1.00 91.31 70 PHE A CA 1
ATOM 576 C C . PHE A 1 70 ? -5.159 -0.842 4.259 1.00 91.31 70 PHE A C 1
ATOM 578 O O . PHE A 1 70 ? -4.579 0.221 4.511 1.00 91.31 70 PHE A O 1
ATOM 585 N N . THR A 1 71 ? -4.535 -2.012 4.211 1.00 91.69 71 THR A N 1
ATOM 586 C CA . THR A 1 71 ? -3.135 -2.177 4.579 1.00 91.69 71 THR A CA 1
ATOM 587 C C . THR A 1 71 ? -2.331 -2.877 3.494 1.00 91.69 71 THR A C 1
ATOM 589 O O . THR A 1 71 ? -2.816 -3.770 2.802 1.00 91.69 71 THR A O 1
ATOM 592 N N . ALA A 1 72 ? -1.058 -2.510 3.378 1.00 88.06 72 ALA A N 1
ATOM 593 C CA . ALA A 1 72 ? -0.114 -3.140 2.462 1.00 88.06 72 ALA A CA 1
ATOM 594 C C . ALA A 1 72 ? 1.051 -3.761 3.231 1.00 88.06 72 ALA A C 1
ATOM 596 O O . ALA A 1 72 ? 1.501 -3.221 4.242 1.00 88.06 72 ALA A O 1
ATOM 597 N N . ASN A 1 73 ? 1.562 -4.889 2.741 1.00 88.31 73 ASN A N 1
ATOM 598 C CA . ASN A 1 73 ? 2.822 -5.451 3.213 1.00 88.31 73 ASN A CA 1
ATOM 599 C C . ASN A 1 73 ? 3.965 -4.817 2.409 1.00 88.31 73 ASN A C 1
ATOM 601 O O . ASN A 1 73 ? 4.077 -5.052 1.208 1.00 88.31 73 ASN A O 1
ATOM 605 N N . LEU A 1 74 ? 4.810 -4.020 3.070 1.00 80.81 74 LEU A N 1
ATOM 606 C CA . LEU A 1 74 ? 5.914 -3.305 2.417 1.00 80.81 74 LEU A CA 1
ATOM 607 C C . LEU A 1 74 ? 6.913 -4.246 1.738 1.00 80.81 74 LEU A C 1
ATOM 609 O O . LEU A 1 74 ? 7.425 -3.920 0.670 1.00 80.81 74 LEU A O 1
ATOM 613 N N . TRP A 1 75 ? 7.187 -5.402 2.345 1.00 82.56 75 TRP A N 1
ATOM 614 C CA . TRP A 1 75 ? 8.105 -6.388 1.780 1.00 82.56 75 TRP A CA 1
ATOM 615 C C . TRP A 1 75 ? 7.537 -7.011 0.519 1.00 82.56 75 TRP A C 1
ATOM 617 O O . TRP A 1 75 ? 8.247 -7.090 -0.478 1.00 82.56 75 TRP A O 1
ATOM 627 N N . GLN A 1 76 ? 6.260 -7.395 0.542 1.00 82.81 76 GLN A N 1
ATOM 628 C CA . GLN A 1 76 ? 5.599 -7.912 -0.651 1.00 82.81 76 GLN A CA 1
ATOM 629 C C . GLN A 1 76 ? 5.583 -6.852 -1.752 1.00 82.81 76 GLN A C 1
ATOM 631 O O . GLN A 1 76 ? 5.947 -7.143 -2.880 1.00 82.81 76 GLN A O 1
ATOM 636 N N . TRP A 1 77 ? 5.286 -5.600 -1.405 1.00 83.19 77 TRP A N 1
ATOM 637 C CA . TRP A 1 77 ? 5.246 -4.515 -2.380 1.00 83.19 77 TRP A CA 1
ATOM 638 C C . TRP A 1 77 ? 6.619 -4.229 -3.010 1.00 83.19 77 TRP A C 1
ATOM 640 O O . TRP A 1 77 ? 6.723 -3.988 -4.214 1.00 83.19 77 TRP A O 1
ATOM 650 N N . ALA A 1 78 ? 7.691 -4.313 -2.216 1.00 85.12 78 ALA A N 1
ATOM 651 C CA . ALA A 1 78 ? 9.060 -4.225 -2.714 1.00 85.12 78 ALA A CA 1
ATOM 652 C C . ALA A 1 78 ? 9.425 -5.420 -3.610 1.00 85.12 78 ALA A C 1
ATOM 654 O O . ALA A 1 78 ? 10.061 -5.226 -4.644 1.00 85.12 78 ALA A O 1
ATOM 655 N N . ILE A 1 79 ? 9.016 -6.639 -3.238 1.00 88.44 79 ILE A N 1
ATOM 656 C CA . ILE A 1 79 ? 9.219 -7.847 -4.049 1.00 88.44 79 ILE A CA 1
ATOM 657 C C . ILE A 1 79 ? 8.496 -7.709 -5.388 1.00 88.44 79 ILE A C 1
ATOM 659 O O . ILE A 1 79 ? 9.142 -7.853 -6.420 1.00 88.44 79 ILE A O 1
ATOM 663 N N . ASP A 1 80 ? 7.213 -7.348 -5.379 1.00 89.12 80 ASP A N 1
ATOM 664 C CA . ASP A 1 80 ? 6.399 -7.182 -6.586 1.00 89.12 80 ASP A CA 1
ATOM 665 C C . ASP A 1 80 ? 7.028 -6.144 -7.530 1.00 89.12 80 ASP A C 1
ATOM 667 O O . ASP A 1 80 ? 7.176 -6.383 -8.728 1.00 89.12 80 ASP A O 1
ATOM 671 N N . SER A 1 81 ? 7.501 -5.021 -6.976 1.00 89.25 81 SER A N 1
ATOM 672 C CA . SER A 1 81 ? 8.197 -3.978 -7.744 1.00 89.25 81 SER A CA 1
ATOM 673 C C . SER A 1 81 ? 9.502 -4.490 -8.369 1.00 89.25 81 SER A C 1
ATOM 675 O O . SER A 1 81 ? 9.829 -4.171 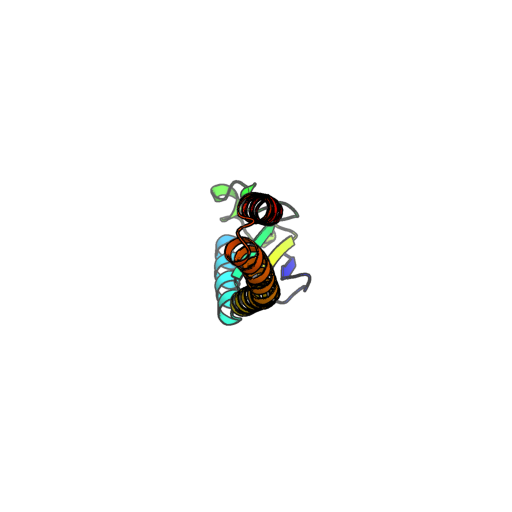-9.512 1.00 89.25 81 SER A O 1
ATOM 677 N N . LEU A 1 82 ? 10.278 -5.292 -7.631 1.00 93.69 82 LEU A N 1
ATOM 678 C CA . LEU A 1 82 ? 11.518 -5.886 -8.139 1.00 93.69 82 LEU A CA 1
ATOM 679 C C . LEU A 1 82 ? 11.251 -6.961 -9.198 1.00 93.69 82 LEU A C 1
ATOM 681 O O . LEU A 1 82 ? 12.019 -7.072 -10.157 1.00 93.69 82 LEU A O 1
ATOM 685 N N . GLU A 1 83 ? 10.181 -7.741 -9.052 1.00 93.44 83 GLU A N 1
ATOM 686 C CA . GLU A 1 83 ? 9.745 -8.703 -10.063 1.00 93.44 83 GLU A CA 1
ATOM 687 C C . GLU A 1 83 ? 9.326 -8.003 -11.354 1.00 93.44 83 GLU A C 1
ATOM 689 O O . GLU A 1 83 ? 9.734 -8.424 -12.438 1.00 93.44 83 GLU A O 1
ATOM 694 N N . GLU A 1 84 ? 8.603 -6.892 -11.249 1.00 93.56 84 GLU A N 1
ATOM 695 C CA . GLU A 1 84 ? 8.233 -6.074 -12.399 1.00 93.56 84 GLU A CA 1
ATOM 696 C C . GLU A 1 84 ? 9.476 -5.519 -13.118 1.00 93.56 84 GLU A C 1
ATOM 698 O O . GLU A 1 84 ? 9.635 -5.697 -14.329 1.00 93.56 84 GLU A O 1
ATOM 703 N N . ILE A 1 85 ? 10.431 -4.943 -12.377 1.00 94.62 85 ILE A N 1
ATOM 704 C CA . ILE A 1 85 ? 11.710 -4.477 -12.943 1.00 94.62 85 ILE A CA 1
ATOM 705 C C . ILE A 1 85 ? 12.444 -5.622 -13.652 1.00 94.62 85 ILE A C 1
ATOM 707 O O . ILE A 1 85 ? 12.943 -5.454 -14.769 1.00 94.62 85 ILE A O 1
ATOM 711 N N . LYS A 1 86 ? 12.496 -6.806 -13.033 1.00 94.81 86 LYS A N 1
ATOM 712 C CA . LYS A 1 86 ? 13.132 -7.996 -13.611 1.00 94.81 86 LYS A CA 1
ATOM 713 C C . LYS A 1 86 ? 12.504 -8.395 -14.950 1.00 94.81 86 LYS A C 1
ATOM 715 O O . LYS A 1 86 ? 13.236 -8.876 -15.813 1.00 94.81 86 LYS A O 1
ATOM 720 N N . VAL A 1 87 ? 11.199 -8.203 -15.142 1.00 94.00 87 VAL A N 1
ATOM 721 C CA . VAL A 1 87 ? 10.512 -8.479 -16.416 1.00 94.00 87 VAL A CA 1
ATOM 722 C C . VAL A 1 87 ? 10.912 -7.476 -17.502 1.00 94.00 87 VAL A C 1
ATOM 724 O O . VAL A 1 87 ? 11.171 -7.885 -18.635 1.00 94.00 87 VAL A O 1
ATOM 727 N N . TYR A 1 88 ? 11.029 -6.188 -17.171 1.00 93.56 88 TYR A N 1
ATOM 728 C CA . TYR A 1 88 ? 11.357 -5.151 -18.156 1.00 93.56 88 TYR A CA 1
ATOM 729 C C . TYR A 1 88 ? 12.844 -5.079 -18.522 1.00 93.56 88 TYR A C 1
ATOM 731 O O . TYR A 1 88 ? 13.184 -4.694 -19.643 1.00 93.56 88 TYR A O 1
ATOM 739 N N . LEU A 1 89 ? 13.753 -5.468 -17.623 1.00 95.75 89 LEU A N 1
ATOM 740 C CA . LEU A 1 89 ? 15.200 -5.401 -17.872 1.00 95.75 89 LEU A CA 1
ATOM 741 C C . LEU A 1 89 ? 15.647 -6.152 -19.150 1.00 95.75 89 LEU A C 1
ATOM 743 O O . LEU A 1 89 ? 16.372 -5.557 -19.952 1.00 95.75 89 LEU A O 1
ATOM 747 N N . PRO A 1 90 ? 15.216 -7.404 -19.412 1.00 96.00 90 PRO A N 1
ATOM 748 C CA . PRO A 1 90 ? 15.507 -8.095 -20.669 1.00 96.00 90 PRO A CA 1
ATOM 749 C C . PRO A 1 90 ? 14.958 -7.382 -21.907 1.00 96.00 90 PRO A C 1
ATOM 751 O O . PRO A 1 90 ? 15.600 -7.388 -22.958 1.00 96.00 90 PRO A O 1
ATOM 754 N N . GLU A 1 91 ? 13.782 -6.762 -21.801 1.00 93.81 91 GLU A N 1
ATOM 755 C CA . GLU A 1 91 ? 13.187 -6.020 -22.911 1.00 93.81 91 GLU A CA 1
ATOM 756 C C . GLU A 1 91 ? 14.025 -4.783 -23.247 1.00 93.81 91 GLU A C 1
ATOM 758 O O . GLU A 1 91 ? 14.348 -4.556 -24.415 1.00 93.81 91 GLU A O 1
ATOM 763 N N . ILE A 1 92 ? 14.451 -4.033 -22.226 1.00 94.75 92 ILE A N 1
ATOM 764 C CA . ILE A 1 92 ? 15.363 -2.893 -22.377 1.00 94.75 92 ILE A CA 1
ATOM 765 C C . ILE A 1 92 ? 16.681 -3.350 -23.012 1.00 94.75 92 ILE A C 1
ATOM 767 O O . ILE A 1 92 ? 17.134 -2.740 -23.981 1.00 94.75 92 ILE A O 1
ATOM 771 N N . ALA A 1 93 ? 17.274 -4.443 -22.522 1.00 95.94 93 ALA A N 1
ATOM 772 C CA . ALA A 1 93 ? 18.522 -4.979 -23.062 1.00 95.94 93 ALA A CA 1
ATOM 773 C C . ALA A 1 93 ? 18.395 -5.338 -24.553 1.00 95.94 93 ALA A C 1
ATOM 775 O O . ALA A 1 93 ? 19.219 -4.915 -25.363 1.00 95.94 93 ALA A O 1
ATOM 776 N N . LYS A 1 94 ? 17.320 -6.036 -24.936 1.00 95.62 94 LYS A N 1
ATOM 777 C CA . LYS A 1 94 ? 17.048 -6.412 -26.330 1.00 95.62 94 LYS A CA 1
ATOM 778 C C . LYS A 1 94 ? 16.832 -5.193 -27.230 1.00 95.62 94 LYS A C 1
ATOM 780 O O . LYS A 1 94 ? 17.328 -5.154 -28.356 1.00 95.62 94 LYS A O 1
ATOM 785 N N . LYS A 1 95 ? 16.101 -4.186 -26.747 1.00 95.62 95 LYS A N 1
ATOM 786 C CA . LYS A 1 95 ? 15.883 -2.921 -27.466 1.00 95.62 95 LYS A CA 1
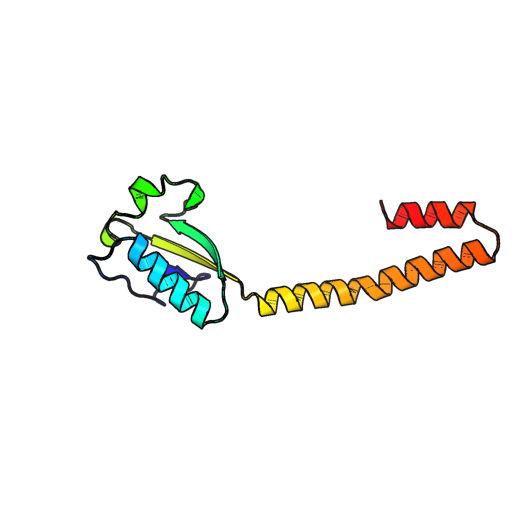ATOM 787 C C . LYS A 1 95 ? 17.205 -2.181 -27.700 1.00 95.62 95 LYS A C 1
ATOM 789 O O . LYS A 1 95 ? 17.459 -1.727 -28.814 1.00 95.62 95 LYS A O 1
ATOM 794 N N . MET A 1 96 ? 18.069 -2.119 -26.686 1.00 95.19 96 MET A N 1
ATOM 795 C CA . MET A 1 96 ? 19.397 -1.500 -26.790 1.00 95.19 96 MET A CA 1
ATOM 796 C C . MET A 1 96 ? 20.323 -2.260 -27.744 1.00 95.19 96 MET A C 1
ATOM 798 O O . MET A 1 96 ? 21.020 -1.635 -28.545 1.00 95.19 96 MET A O 1
ATOM 802 N N . GLU A 1 97 ? 20.291 -3.594 -27.725 1.00 96.75 97 GLU A N 1
ATOM 803 C CA . GLU A 1 97 ? 21.050 -4.429 -28.659 1.00 96.75 97 GLU A CA 1
ATOM 804 C C . GLU A 1 97 ? 20.679 -4.104 -30.116 1.00 96.75 97 GLU A C 1
ATOM 806 O O . GLU A 1 97 ? 21.558 -3.828 -30.933 1.00 96.75 97 GLU A O 1
ATOM 811 N N . GLN A 1 98 ? 19.383 -4.013 -30.430 1.00 95.88 98 GLN A N 1
ATOM 812 C CA . GLN A 1 98 ? 18.906 -3.665 -31.774 1.00 95.88 98 GLN A CA 1
ATOM 813 C C . GLN A 1 98 ? 19.354 -2.272 -32.230 1.00 95.88 98 GLN A C 1
ATOM 815 O O . GLN A 1 98 ? 19.781 -2.103 -33.373 1.00 95.88 98 GLN A O 1
ATOM 820 N N . VAL A 1 99 ? 19.278 -1.275 -31.343 1.00 96.75 99 VAL A N 1
ATOM 821 C CA . VAL A 1 99 ? 19.756 0.084 -31.636 1.00 96.75 99 VAL A CA 1
ATOM 822 C C . VAL A 1 99 ? 21.265 0.072 -31.895 1.00 96.75 99 VAL A C 1
ATOM 824 O O . VAL A 1 99 ? 21.723 0.652 -32.880 1.00 96.75 99 VAL A O 1
ATOM 827 N N . SER A 1 100 ? 22.042 -0.632 -31.067 1.00 95.56 100 SER A N 1
ATOM 828 C CA . SER A 1 100 ? 23.499 -0.711 -31.227 1.00 95.56 100 SER A CA 1
ATOM 829 C C . SER A 1 100 ? 23.922 -1.406 -32.525 1.00 95.56 100 SER A C 1
ATOM 831 O O . SER A 1 100 ? 24.851 -0.940 -33.184 1.00 95.56 100 SER A O 1
ATOM 833 N N . LEU A 1 101 ? 23.200 -2.449 -32.953 1.00 96.94 101 LEU A N 1
ATOM 834 C CA . LEU A 1 101 ? 23.441 -3.130 -34.224 1.00 96.94 101 LEU A CA 1
ATOM 835 C C . LEU A 1 101 ? 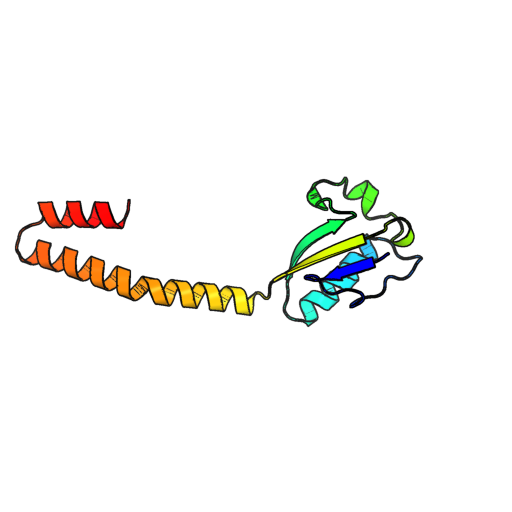23.261 -2.178 -35.417 1.00 96.94 101 LEU A C 1
ATOM 837 O O . LEU A 1 101 ? 24.102 -2.151 -36.314 1.00 96.94 101 LEU A O 1
ATOM 841 N N . LEU A 1 102 ? 22.204 -1.359 -35.412 1.00 96.50 102 LEU A N 1
ATOM 842 C CA . LEU A 1 102 ? 21.966 -0.364 -36.465 1.00 96.50 102 LEU A CA 1
ATOM 843 C C . LEU A 1 102 ? 23.078 0.692 -36.513 1.00 96.50 102 LEU A C 1
ATOM 845 O O . LEU A 1 102 ? 23.510 1.085 -37.596 1.00 96.50 102 LEU A O 1
ATOM 849 N N . ILE A 1 103 ? 23.586 1.114 -35.350 1.00 95.00 103 ILE A N 1
ATOM 850 C CA . ILE A 1 103 ? 24.725 2.039 -35.268 1.00 95.00 103 ILE A CA 1
ATOM 851 C C . ILE A 1 103 ? 25.989 1.398 -35.851 1.00 95.00 103 ILE A C 1
ATOM 853 O O . ILE A 1 103 ? 26.663 2.031 -36.661 1.00 95.00 103 ILE A O 1
ATOM 857 N N . GLN A 1 104 ? 26.298 0.148 -35.489 1.00 95.25 104 GLN A N 1
ATOM 858 C CA . GLN A 1 104 ? 27.464 -0.575 -36.017 1.00 95.25 104 GLN A CA 1
ATOM 859 C C . GLN A 1 104 ? 27.406 -0.752 -37.540 1.00 95.25 104 GLN A C 1
ATOM 861 O O . GLN A 1 104 ? 28.438 -0.730 -38.205 1.00 95.25 104 GLN A O 1
ATOM 866 N N . GLN A 1 105 ? 26.203 -0.884 -38.100 1.00 96.56 105 GLN A N 1
ATOM 867 C CA . GLN A 1 105 ? 25.968 -0.960 -39.544 1.00 96.56 105 GLN A CA 1
ATOM 868 C C . GLN A 1 105 ? 26.043 0.405 -40.254 1.00 96.56 105 GLN A C 1
ATOM 870 O O . GLN A 1 105 ? 25.930 0.463 -41.477 1.00 96.56 105 GLN A O 1
ATOM 875 N N . GLY A 1 106 ? 26.228 1.504 -39.513 1.00 96.12 106 GLY A N 1
ATOM 876 C CA . GLY A 1 106 ? 26.269 2.867 -40.046 1.00 96.12 106 GLY A CA 1
ATOM 877 C C . GLY A 1 106 ? 24.894 3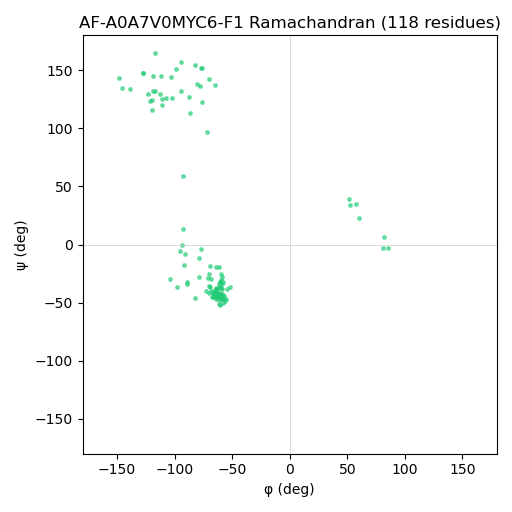.502 -40.287 1.00 96.12 106 GLY A C 1
ATOM 878 O O . GLY A 1 106 ? 24.821 4.614 -40.808 1.00 96.12 106 GLY A O 1
ATOM 879 N N . ASP A 1 107 ? 23.796 2.848 -39.892 1.00 95.81 107 ASP A N 1
ATOM 880 C CA . ASP A 1 107 ? 22.426 3.352 -40.064 1.00 95.81 107 ASP A CA 1
ATOM 881 C C . ASP A 1 107 ? 21.946 4.124 -38.824 1.00 95.81 107 ASP A C 1
ATOM 883 O O . ASP A 1 107 ? 20.955 3.792 -38.164 1.00 95.81 107 ASP A O 1
ATOM 887 N N . SER A 1 108 ? 22.674 5.189 -38.481 1.00 93.06 108 SER A N 1
ATOM 888 C CA . SER A 1 108 ? 22.392 5.992 -37.285 1.00 93.06 108 SER A CA 1
ATOM 889 C C . SER A 1 108 ? 20.999 6.630 -37.319 1.00 93.06 108 SER A C 1
ATOM 891 O O . SER A 1 108 ? 20.359 6.766 -36.281 1.00 93.06 108 SER A O 1
ATOM 893 N N . LYS A 1 109 ? 20.487 6.986 -38.505 1.00 95.38 109 LYS A N 1
ATOM 894 C CA . LYS A 1 109 ? 19.162 7.610 -38.642 1.00 95.38 109 LYS A CA 1
ATOM 895 C C . LYS A 1 109 ? 18.042 6.652 -38.230 1.00 95.38 109 LYS A C 1
ATOM 897 O O . LYS A 1 109 ? 17.139 7.063 -37.502 1.00 95.38 109 LYS A O 1
ATOM 902 N N . LYS A 1 110 ? 18.096 5.384 -38.661 1.00 94.81 110 LYS A N 1
ATOM 903 C CA . LYS A 1 110 ? 17.128 4.378 -38.199 1.00 94.81 110 LYS A CA 1
ATOM 904 C C . LYS A 1 110 ? 17.330 4.026 -36.731 1.00 94.81 110 LYS A C 1
ATOM 906 O O . LYS A 1 110 ? 16.335 3.837 -36.040 1.00 94.81 110 LYS A O 1
ATOM 911 N N . ALA A 1 111 ? 18.574 3.981 -36.253 1.00 95.12 111 ALA A N 1
ATOM 912 C CA . ALA A 1 111 ? 18.870 3.699 -34.850 1.00 95.12 111 ALA A CA 1
ATOM 913 C C . ALA A 1 111 ? 18.192 4.703 -33.900 1.00 95.12 111 ALA A C 1
ATOM 915 O O . ALA A 1 111 ? 17.478 4.290 -32.988 1.00 95.12 111 ALA A O 1
ATOM 916 N N . PHE A 1 112 ? 18.343 6.009 -34.149 1.00 94.31 112 PHE A N 1
ATOM 917 C CA . PHE A 1 112 ? 17.717 7.042 -33.315 1.00 94.31 112 PHE A CA 1
ATOM 918 C C . PHE A 1 112 ? 16.190 7.058 -33.443 1.00 94.31 112 PHE A C 1
ATOM 920 O O . PHE A 1 112 ? 15.503 7.124 -32.432 1.00 94.31 112 PHE A O 1
ATOM 927 N N . SER A 1 113 ? 15.644 6.871 -34.650 1.00 95.81 113 SER A N 1
ATOM 928 C CA . SER A 1 113 ? 14.189 6.753 -34.822 1.00 95.81 113 SER A CA 1
ATOM 929 C C . SER A 1 113 ? 13.593 5.549 -34.077 1.00 95.81 113 SER A C 1
ATOM 931 O O . SER A 1 113 ? 12.449 5.616 -33.627 1.00 95.81 113 SER A O 1
ATOM 933 N N . LEU A 1 114 ? 14.335 4.441 -33.974 1.00 94.44 114 LEU A N 1
ATOM 934 C CA . LEU A 1 114 ? 13.916 3.265 -33.215 1.00 94.44 114 LEU A CA 1
ATOM 935 C C . LEU A 1 114 ? 13.989 3.519 -31.705 1.00 94.44 114 LEU A C 1
ATOM 937 O O . LEU A 1 114 ? 13.084 3.112 -30.984 1.00 94.44 114 LEU A O 1
ATOM 941 N N . LEU A 1 115 ? 15.029 4.218 -31.242 1.00 92.56 115 LEU A N 1
ATOM 942 C CA . LEU A 1 115 ? 15.171 4.619 -29.845 1.00 92.56 115 LEU A CA 1
ATOM 943 C C . LEU A 1 115 ? 14.020 5.537 -29.401 1.00 92.56 115 LEU A C 1
ATOM 945 O O . LEU A 1 115 ? 13.421 5.280 -28.361 1.00 92.56 115 LEU A O 1
ATOM 949 N N . ASP A 1 116 ? 13.650 6.529 -30.217 1.00 93.44 116 ASP A N 1
ATOM 950 C CA . ASP A 1 116 ? 12.530 7.438 -29.929 1.00 93.44 116 ASP A CA 1
ATOM 951 C C . ASP A 1 116 ? 11.205 6.677 -29.756 1.00 93.44 116 ASP A C 1
ATOM 953 O O . ASP A 1 116 ? 10.422 6.978 -28.860 1.00 93.44 116 ASP A O 1
ATOM 957 N N . ARG A 1 117 ? 10.980 5.629 -30.561 1.00 92.56 117 ARG A N 1
ATOM 958 C CA . ARG A 1 117 ? 9.804 4.744 -30.458 1.00 92.56 117 ARG A CA 1
ATOM 959 C C . ARG A 1 117 ? 9.784 3.859 -29.214 1.00 92.56 117 ARG A C 1
ATOM 961 O O . ARG A 1 117 ? 8.749 3.276 -28.916 1.00 92.56 117 ARG A O 1
ATOM 96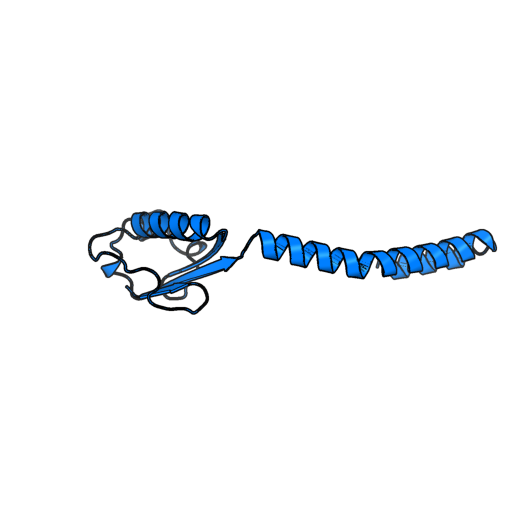8 N N . TYR A 1 118 ? 10.924 3.660 -28.561 1.00 90.50 118 TYR A N 1
ATOM 969 C CA . TYR A 1 118 ? 11.009 2.871 -27.333 1.00 90.50 118 TYR A CA 1
ATOM 970 C C . TYR A 1 118 ? 10.856 3.717 -26.071 1.00 90.50 118 TYR A C 1
ATOM 972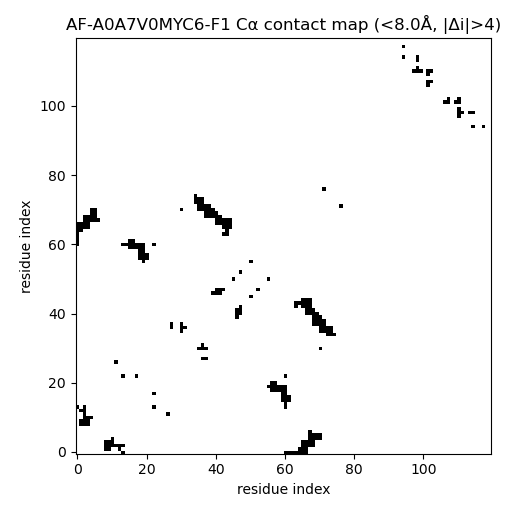 O O . TYR A 1 118 ? 10.607 3.145 -25.011 1.00 90.50 118 TYR A O 1
ATOM 980 N N . ILE A 1 119 ? 11.031 5.035 -26.184 1.00 84.75 119 ILE A N 1
ATOM 981 C CA . ILE A 1 119 ? 10.990 5.983 -25.065 1.00 84.75 119 ILE A CA 1
ATOM 982 C C . ILE A 1 119 ? 9.670 6.775 -25.041 1.00 84.75 119 ILE A C 1
ATOM 984 O O . ILE A 1 119 ? 9.240 7.173 -23.960 1.00 84.75 119 ILE A O 1
ATOM 988 N N . GLY A 1 120 ? 9.041 7.008 -26.201 1.00 66.06 120 GLY A N 1
ATOM 989 C CA . GLY A 1 120 ? 7.723 7.649 -26.334 1.00 66.06 120 GLY A CA 1
ATOM 990 C C . GLY A 1 120 ? 6.578 6.656 -26.464 1.00 66.06 120 GLY A C 1
ATOM 991 O O . GLY A 1 120 ? 5.471 7.013 -26.008 1.00 66.06 120 GLY A O 1
#

Organism: Aerophobetes bacterium (NCBI:txid2030807)

Radius of gyration: 24.93 Å; Cα contacts (8 Å, |Δi|>4): 140; chains: 1; bounding box: 48×27×66 Å